Protein AF-B8HUB3-F1 (afdb_monomer)

Nearest PDB structures (foldseek):
  1y6u-assembly1_A  TM=7.025E-01  e=7.530E-01  Enterococcus faecalis
  3hsr-assembly1_B  TM=4.467E-01  e=8.592E-01  Staphylococcus aureus subsp. aureus str. Newman
  2hr3-assembly1_A  TM=4.624E-01  e=2.164E+00  Pseudomonas aeruginosa
  8bgt-assembly1_A  TM=3.910E-01  e=1.364E+00  Photorhabdus laumondii subsp. laumondii TTO1
  3cdh-assembly1_A  TM=4.667E-01  e=7.098E+00  Ruegeria pomeroyi DSS-3

Solvent-accessible surface area (backbone atoms only — not comparable to full-atom values): 4644 Å² total; per-residue (Å²): 127,85,84,79,74,53,71,37,46,60,67,56,54,26,68,75,69,71,43,53,76,66,51,52,52,51,47,62,73,74,44,57,71,73,72,40,28,44,61,66,94,84,45,56,30,31,24,46,58,61,50,50,46,36,74,74,62,38,97,35,76,69,42,52,51,51,51,55,53,53,56,71,70,46,92,85,123

Organism: Cyanothece sp. (strain PCC 7425 / ATCC 29141) (NCBI:txid395961)

Structure (mmCIF, N/CA/C/O backbone):
data_AF-B8HUB3-F1
#
_entry.id   AF-B8HUB3-F1
#
loop_
_atom_site.group_PDB
_atom_site.id
_atom_site.type_symbol
_atom_site.label_atom_id
_atom_site.label_alt_id
_atom_site.label_comp_id
_atom_site.label_asym_id
_atom_site.label_entity_id
_atom_site.label_seq_id
_atom_site.pdbx_PDB_ins_code
_atom_site.Cartn_x
_atom_site.Cartn_y
_atom_site.Cartn_z
_atom_site.occupancy
_atom_site.B_iso_or_equiv
_atom_site.auth_seq_id
_atom_site.auth_comp_id
_atom_site.auth_asym_id
_atom_site.auth_atom_id
_atom_site.pdbx_PDB_model_num
ATOM 1 N N . MET A 1 1 ? 6.057 -18.912 -7.528 1.00 44.41 1 MET A N 1
ATOM 2 C CA . MET A 1 1 ? 5.682 -17.862 -8.501 1.00 44.41 1 MET A CA 1
ATOM 3 C C . MET A 1 1 ? 6.190 -16.550 -7.925 1.00 44.41 1 MET A C 1
ATOM 5 O O . MET A 1 1 ? 5.967 -16.374 -6.733 1.00 44.41 1 MET A O 1
ATOM 9 N N . PRO A 1 2 ? 6.913 -15.690 -8.664 1.00 53.56 2 PRO A N 1
ATOM 10 C CA . PRO A 1 2 ? 7.246 -14.366 -8.144 1.00 53.56 2 PRO A CA 1
ATOM 11 C C . PRO A 1 2 ? 5.940 -13.642 -7.801 1.00 53.56 2 PRO A C 1
ATOM 13 O O 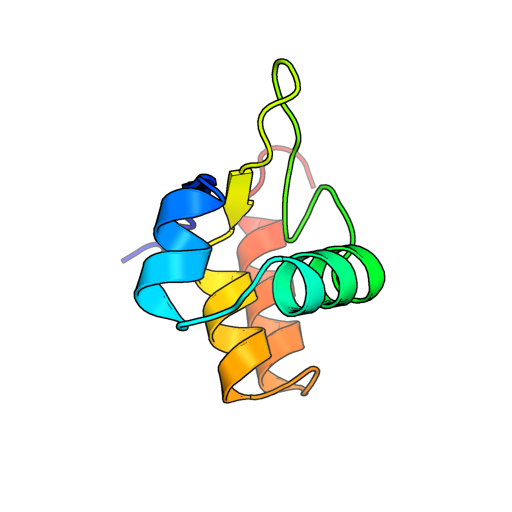. PRO A 1 2 ? 5.000 -13.656 -8.596 1.00 53.56 2 PRO A O 1
ATOM 16 N N . GLU A 1 3 ? 5.853 -13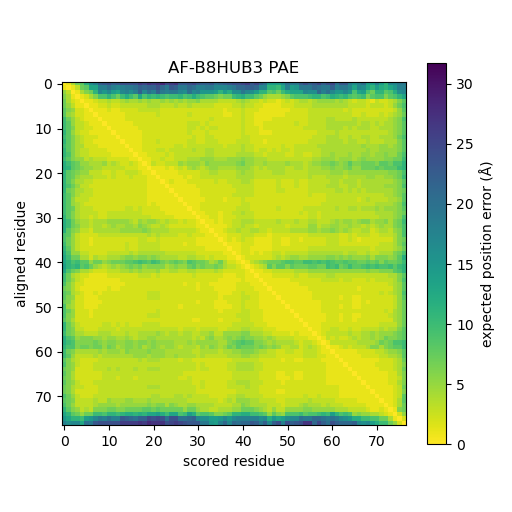.088 -6.596 1.00 64.38 3 GLU A N 1
ATOM 17 C CA . GLU A 1 3 ? 4.701 -12.290 -6.187 1.00 64.38 3 GLU A CA 1
ATOM 18 C C . GLU A 1 3 ? 4.628 -11.067 -7.101 1.00 64.38 3 GLU A C 1
ATOM 20 O O . GLU A 1 3 ? 5.539 -10.243 -7.150 1.00 64.38 3 GLU A O 1
ATOM 25 N N . SER A 1 4 ? 3.566 -10.974 -7.898 1.00 81.56 4 SER A N 1
ATOM 26 C CA . SER A 1 4 ? 3.291 -9.758 -8.652 1.00 81.56 4 SER A CA 1
ATOM 27 C C . SER A 1 4 ? 2.754 -8.706 -7.688 1.00 81.56 4 SER A C 1
ATOM 29 O O . SER A 1 4 ? 1.806 -8.994 -6.957 1.00 81.56 4 SER A O 1
ATOM 31 N N . PHE A 1 5 ? 3.288 -7.487 -7.741 1.00 88.00 5 PHE A N 1
ATOM 32 C CA . PHE A 1 5 ? 2.809 -6.337 -6.968 1.00 88.00 5 PHE A CA 1
ATOM 33 C C . PHE A 1 5 ? 2.037 -5.370 -7.884 1.00 88.00 5 PHE A C 1
ATOM 35 O O . PHE A 1 5 ? 2.590 -4.358 -8.319 1.00 88.00 5 PHE A O 1
ATOM 42 N N . PRO A 1 6 ? 0.782 -5.687 -8.269 1.00 93.75 6 PRO A N 1
ATOM 43 C CA . PRO A 1 6 ? 0.016 -4.850 -9.179 1.00 93.75 6 PRO A CA 1
ATOM 44 C C . PRO A 1 6 ? -0.374 -3.526 -8.526 1.00 93.75 6 PRO A C 1
ATOM 46 O O . PRO A 1 6 ? -0.695 -3.453 -7.338 1.00 93.75 6 PRO A O 1
ATOM 49 N N . PHE A 1 7 ? -0.421 -2.487 -9.352 1.00 94.56 7 PHE A N 1
ATOM 50 C CA . PHE A 1 7 ? -0.932 -1.184 -8.965 1.00 94.56 7 PHE A CA 1
ATOM 51 C C . PHE A 1 7 ? -2.395 -1.029 -9.387 1.00 94.56 7 PHE A C 1
ATOM 53 O O . PHE A 1 7 ? -2.755 -1.350 -10.519 1.00 94.56 7 PHE A O 1
ATOM 60 N N . VAL A 1 8 ? -3.236 -0.509 -8.493 1.00 95.44 8 VAL A N 1
ATOM 61 C CA . VAL A 1 8 ? -4.659 -0.244 -8.760 1.00 95.44 8 VAL A CA 1
ATOM 62 C C . VAL A 1 8 ? -5.006 1.222 -8.538 1.00 95.44 8 VAL A C 1
ATOM 64 O O . VAL A 1 8 ? -4.392 1.906 -7.722 1.00 95.44 8 VAL A O 1
ATOM 67 N N . ASP A 1 9 ? -6.015 1.723 -9.248 1.00 95.62 9 ASP A N 1
ATOM 68 C CA . ASP A 1 9 ? -6.488 3.090 -9.041 1.00 95.62 9 ASP A CA 1
ATOM 69 C C . ASP A 1 9 ? -7.254 3.244 -7.711 1.00 95.62 9 ASP A C 1
ATOM 71 O O . ASP A 1 9 ? -7.776 2.290 -7.123 1.00 95.62 9 ASP A O 1
ATOM 75 N N . THR A 1 10 ? -7.355 4.486 -7.233 1.00 94.06 10 THR A N 1
ATOM 76 C CA . THR A 1 10 ? -8.131 4.825 -6.030 1.00 94.06 10 THR A CA 1
ATOM 77 C C . THR A 1 10 ? -9.581 4.334 -6.101 1.00 94.06 10 THR A C 1
ATOM 79 O O . THR A 1 10 ? -10.156 3.955 -5.081 1.00 94.06 10 THR A O 1
ATOM 82 N N . ARG A 1 11 ? -10.202 4.333 -7.287 1.00 93.81 11 ARG A N 1
ATOM 83 C CA . ARG A 1 11 ? -11.589 3.873 -7.455 1.00 93.81 11 ARG A CA 1
ATOM 84 C C . ARG A 1 11 ? -11.716 2.388 -7.111 1.00 93.81 11 ARG A C 1
ATOM 86 O O . ARG A 1 11 ? -12.616 2.023 -6.358 1.00 93.81 11 ARG A O 1
ATOM 93 N N . THR A 1 12 ? -10.802 1.566 -7.611 1.00 94.31 12 THR A N 1
ATOM 94 C CA . THR A 1 12 ? -10.733 0.123 -7.363 1.00 94.31 12 THR A CA 1
ATOM 95 C C . THR A 1 12 ? -10.475 -0.151 -5.889 1.00 94.31 12 THR A C 1
ATOM 97 O O . THR A 1 12 ? -11.192 -0.947 -5.286 1.00 94.31 12 THR A O 1
ATOM 100 N N . LEU A 1 13 ? -9.518 0.559 -5.279 1.00 93.56 13 LEU A N 1
ATOM 101 C CA . LEU A 1 13 ? -9.228 0.452 -3.847 1.00 93.56 13 LEU A CA 1
ATOM 102 C C . LEU A 1 13 ? -10.482 0.723 -2.997 1.00 93.56 13 LEU A C 1
ATOM 104 O O . LEU A 1 13 ? -10.850 -0.081 -2.140 1.00 93.56 13 LEU A O 1
ATOM 108 N N . ARG A 1 14 ? -11.179 1.833 -3.279 1.00 92.88 14 ARG A N 1
ATOM 109 C CA . ARG A 1 14 ? -12.405 2.227 -2.571 1.00 92.88 14 ARG A CA 1
ATOM 110 C C . ARG A 1 14 ? -13.526 1.206 -2.723 1.00 92.88 14 ARG A C 1
ATOM 112 O O . ARG A 1 14 ? -14.184 0.890 -1.741 1.00 92.88 14 ARG A O 1
ATOM 119 N N . GLN A 1 15 ? -13.731 0.674 -3.927 1.00 92.94 15 GLN A N 1
ATOM 120 C CA . GLN A 1 15 ? -14.760 -0.339 -4.176 1.00 92.94 15 GLN A CA 1
ATOM 121 C C . GLN A 1 15 ? -14.467 -1.655 -3.448 1.00 92.94 15 GLN A C 1
ATOM 123 O O . GLN A 1 15 ? -15.383 -2.264 -2.905 1.00 92.94 15 GLN A O 1
ATOM 128 N N . ARG A 1 16 ? -13.202 -2.087 -3.414 1.00 92.12 16 ARG A N 1
ATOM 129 C CA . ARG A 1 16 ? -12.810 -3.366 -2.808 1.00 92.12 16 ARG A CA 1
ATOM 130 C C . ARG A 1 16 ? -12.852 -3.349 -1.284 1.00 92.12 16 ARG A C 1
ATOM 132 O O . ARG A 1 16 ? -13.339 -4.306 -0.696 1.00 92.12 16 ARG A O 1
ATOM 139 N N . PHE A 1 17 ? -12.374 -2.274 -0.659 1.00 90.56 17 PHE A N 1
ATOM 140 C CA . PHE A 1 17 ? -12.332 -2.152 0.804 1.00 90.56 17 PHE A CA 1
ATOM 141 C C . PHE A 1 17 ? -13.499 -1.353 1.387 1.00 90.56 17 PHE A C 1
ATOM 143 O O . PHE A 1 17 ? -13.526 -1.098 2.586 1.00 90.56 17 PHE A O 1
ATOM 150 N N . GLN A 1 18 ? -14.443 -0.924 0.544 1.00 91.44 18 GLN A N 1
ATOM 151 C CA . GLN A 1 18 ? -15.576 -0.072 0.924 1.00 91.44 18 GLN A CA 1
ATOM 152 C C . GLN A 1 18 ? -15.147 1.202 1.676 1.00 91.44 18 GLN A C 1
ATOM 154 O O . GLN A 1 18 ? -15.873 1.730 2.517 1.00 91.44 18 GLN A O 1
ATOM 159 N N . ILE A 1 19 ? -13.955 1.724 1.368 1.00 90.50 19 ILE A N 1
ATOM 160 C CA . ILE A 1 19 ? -13.422 2.923 2.016 1.00 90.50 19 ILE A CA 1
ATOM 161 C C . ILE A 1 19 ? -13.920 4.192 1.317 1.00 90.50 19 ILE A C 1
ATOM 163 O O . ILE A 1 19 ? -13.898 4.324 0.092 1.00 90.50 19 ILE A O 1
ATOM 167 N N . GLY A 1 20 ? -14.360 5.164 2.114 1.00 91.81 20 GLY A N 1
ATOM 168 C CA . GLY A 1 20 ? -14.727 6.496 1.637 1.00 91.81 20 GLY A CA 1
ATOM 169 C C . GLY A 1 20 ? -13.520 7.420 1.427 1.00 91.81 20 GLY A C 1
ATOM 170 O O . GLY A 1 20 ? -12.369 7.065 1.683 1.00 91.81 20 GLY A O 1
ATOM 171 N N . LYS A 1 21 ? -13.790 8.671 1.027 1.00 91.38 21 LYS A N 1
ATOM 172 C CA . LYS A 1 21 ? -12.765 9.720 0.830 1.00 91.38 21 LYS A CA 1
ATOM 173 C C . LYS A 1 21 ? -11.905 9.967 2.079 1.00 91.38 21 LYS A C 1
ATOM 175 O O . LYS A 1 21 ? -10.708 10.225 1.965 1.00 91.38 21 LYS A O 1
ATOM 180 N N . TYR A 1 22 ? -12.515 9.893 3.261 1.00 93.00 22 TYR A N 1
ATOM 181 C CA . TYR A 1 22 ? -11.802 10.025 4.530 1.00 93.00 22 TYR A CA 1
ATOM 182 C C . TYR A 1 22 ? -10.817 8.868 4.745 1.00 93.00 22 TYR A C 1
ATOM 184 O O . TYR A 1 22 ? -9.647 9.115 5.014 1.00 93.00 22 TYR A O 1
ATOM 192 N N . GLY A 1 23 ? -11.253 7.624 4.516 1.00 91.56 23 GLY A N 1
ATOM 193 C CA . GLY A 1 23 ? -10.396 6.440 4.630 1.00 91.56 23 GLY A CA 1
ATOM 194 C C . GLY A 1 23 ? -9.199 6.481 3.680 1.00 91.56 23 GLY A C 1
ATOM 195 O O . GLY A 1 23 ? -8.082 6.201 4.093 1.00 91.56 23 GLY A O 1
ATOM 196 N N . GLU A 1 24 ? -9.393 6.930 2.438 1.00 92.56 24 GLU A N 1
ATOM 197 C CA . GLU A 1 24 ? -8.267 7.164 1.523 1.00 92.56 24 GLU A CA 1
ATOM 198 C C . GLU A 1 24 ? -7.290 8.214 2.067 1.00 92.56 24 GLU A C 1
ATOM 200 O O . GLU A 1 24 ? -6.079 8.034 1.986 1.00 92.56 24 GLU A O 1
ATOM 205 N N . THR A 1 25 ? -7.800 9.318 2.616 1.00 93.56 25 THR A N 1
ATOM 206 C CA . THR A 1 25 ? -6.953 10.390 3.160 1.00 93.56 25 THR A CA 1
ATOM 207 C C . THR A 1 25 ? -6.118 9.880 4.331 1.00 93.56 25 THR A C 1
ATOM 209 O O . THR A 1 25 ? -4.925 10.163 4.401 1.00 93.56 25 THR A O 1
ATOM 212 N N . GLU A 1 26 ? -6.719 9.083 5.211 1.00 94.25 26 GLU A N 1
ATOM 213 C CA . GLU A 1 26 ? -6.016 8.427 6.312 1.00 94.25 26 GLU A CA 1
ATOM 214 C C . GLU A 1 26 ? -4.978 7.417 5.809 1.00 94.25 26 GLU A C 1
ATOM 216 O O . GLU A 1 26 ? -3.854 7.408 6.306 1.00 94.25 26 GLU A O 1
ATOM 221 N N . LEU A 1 27 ? -5.284 6.638 4.768 1.00 94.00 27 LEU A N 1
ATOM 222 C CA . LEU A 1 27 ? -4.296 5.751 4.147 1.00 94.00 27 LEU A CA 1
ATOM 223 C C . LEU A 1 27 ? -3.122 6.529 3.559 1.00 94.00 27 LEU A C 1
ATOM 225 O O . LEU A 1 27 ? -1.981 6.150 3.780 1.00 94.00 27 LEU A O 1
ATOM 229 N N . ARG A 1 28 ? -3.366 7.653 2.878 1.00 93.81 28 ARG A N 1
ATOM 230 C CA . ARG A 1 28 ? -2.287 8.503 2.341 1.00 93.81 28 ARG A CA 1
ATOM 231 C C . ARG A 1 28 ? -1.426 9.136 3.432 1.00 93.81 28 ARG A C 1
ATOM 233 O O . ARG A 1 28 ? -0.271 9.449 3.170 1.00 93.81 28 ARG A O 1
ATOM 240 N N . ARG A 1 29 ? -1.984 9.357 4.624 1.00 93.44 29 ARG A N 1
ATOM 241 C CA . ARG A 1 29 ? -1.243 9.860 5.791 1.00 93.44 29 ARG A CA 1
ATOM 242 C C . ARG A 1 29 ? -0.386 8.778 6.437 1.00 93.44 29 ARG A C 1
ATOM 244 O O . ARG A 1 29 ? 0.710 9.081 6.888 1.00 93.44 29 ARG A O 1
ATOM 251 N N . LYS A 1 30 ? -0.896 7.546 6.503 1.00 93.25 30 LYS A N 1
ATOM 252 C CA . LYS A 1 30 ? -0.231 6.421 7.175 1.00 93.25 30 LYS A CA 1
ATOM 253 C C . LYS A 1 30 ? 0.771 5.690 6.286 1.00 93.25 30 LYS A C 1
ATOM 255 O O . LYS A 1 30 ? 1.764 5.185 6.789 1.00 93.25 30 LYS A O 1
ATOM 260 N N . LEU A 1 31 ? 0.502 5.616 4.987 1.00 94.31 31 LEU A N 1
ATOM 261 C CA . LEU A 1 31 ? 1.267 4.815 4.040 1.00 94.31 31 LEU A CA 1
ATOM 262 C C . LEU A 1 31 ? 2.148 5.704 3.164 1.00 94.31 31 LEU A C 1
ATOM 264 O O . LEU A 1 31 ? 1.652 6.570 2.440 1.00 94.31 31 LEU A O 1
ATOM 268 N N . SER A 1 32 ? 3.456 5.468 3.211 1.00 90.06 32 SER A N 1
ATOM 269 C CA . SER A 1 32 ? 4.451 6.322 2.558 1.00 90.06 32 SER A CA 1
ATOM 270 C C . SER A 1 32 ? 4.600 6.046 1.049 1.00 90.06 32 SER A C 1
ATOM 272 O O . SER A 1 32 ? 4.754 4.888 0.643 1.00 90.06 32 SER A O 1
ATOM 274 N N . PRO A 1 33 ? 4.628 7.082 0.191 1.00 91.31 33 PRO A N 1
ATOM 275 C CA . PRO A 1 33 ? 5.090 6.949 -1.190 1.00 91.31 33 PRO A CA 1
ATOM 276 C C . PRO A 1 33 ? 6.631 6.829 -1.247 1.00 91.31 33 PRO A C 1
ATOM 278 O O . PRO A 1 33 ? 7.303 7.321 -0.340 1.00 91.31 33 PRO A O 1
ATOM 281 N N . PRO A 1 34 ? 7.223 6.225 -2.299 1.00 90.88 34 PRO A N 1
ATOM 282 C CA . PRO A 1 34 ? 6.579 5.573 -3.445 1.00 90.88 34 PRO A CA 1
ATOM 283 C C . PRO A 1 34 ? 6.225 4.089 -3.205 1.00 90.88 34 PRO A C 1
ATOM 285 O O . PRO A 1 34 ? 5.917 3.372 -4.153 1.00 90.88 34 PRO A O 1
ATOM 288 N N . LEU A 1 35 ? 6.301 3.599 -1.961 1.00 92.00 35 LEU A N 1
ATOM 289 C CA . LEU A 1 35 ? 6.152 2.172 -1.650 1.00 92.00 35 LEU A CA 1
ATOM 290 C C . LEU A 1 35 ? 4.710 1.686 -1.811 1.00 92.00 35 LEU A C 1
ATOM 292 O O . LEU A 1 35 ? 4.426 0.789 -2.604 1.00 92.00 35 LEU A O 1
ATOM 296 N N . TYR A 1 36 ? 3.797 2.296 -1.058 1.00 94.81 36 TYR A N 1
ATOM 297 C CA . TYR A 1 36 ? 2.395 1.877 -1.004 1.00 94.81 36 TYR A CA 1
ATOM 298 C C . TYR A 1 36 ? 1.546 2.518 -2.090 1.00 94.81 36 TYR A C 1
ATOM 300 O O . TYR A 1 36 ? 0.492 1.998 -2.455 1.00 94.81 36 TYR A O 1
ATOM 308 N N . TRP A 1 37 ? 1.984 3.666 -2.594 1.00 95.56 37 TRP A N 1
ATOM 309 C CA . TRP A 1 37 ? 1.331 4.357 -3.685 1.00 95.56 37 TRP A CA 1
ATOM 310 C C . TRP A 1 37 ? 2.304 5.263 -4.425 1.00 95.56 37 TRP A C 1
A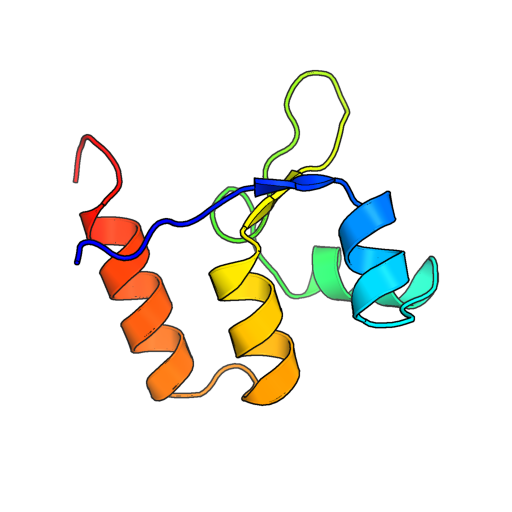TOM 312 O O . TRP A 1 37 ? 3.280 5.761 -3.867 1.00 95.56 37 TRP A O 1
ATOM 322 N N . ILE A 1 38 ? 1.989 5.501 -5.690 1.00 94.31 38 ILE A N 1
ATOM 323 C CA . ILE A 1 38 ? 2.687 6.417 -6.589 1.00 94.31 38 ILE A CA 1
ATOM 324 C C . ILE A 1 38 ? 1.670 7.367 -7.221 1.00 94.31 38 ILE A C 1
ATOM 326 O O . ILE A 1 38 ? 0.468 7.091 -7.222 1.00 94.31 38 ILE A O 1
ATOM 330 N N . GLN A 1 39 ? 2.136 8.497 -7.756 1.00 94.75 39 GLN A N 1
ATOM 331 C CA . GLN A 1 39 ? 1.259 9.476 -8.404 1.00 94.75 39 GLN A CA 1
ATOM 332 C C . GLN A 1 39 ? 1.763 9.917 -9.792 1.00 94.75 39 GLN A C 1
ATOM 334 O O . GLN A 1 39 ? 2.083 11.094 -9.978 1.00 94.75 39 GLN A O 1
ATOM 339 N N . PRO A 1 40 ? 1.835 9.008 -10.782 1.00 91.06 40 PRO A N 1
ATOM 340 C CA . PRO A 1 40 ? 2.091 9.401 -12.165 1.00 91.06 40 PRO A CA 1
ATOM 341 C C . PRO A 1 40 ? 0.921 10.237 -12.707 1.00 91.06 40 PRO A C 1
ATOM 343 O O . PRO A 1 40 ? -0.246 9.931 -12.456 1.00 91.06 40 PRO A O 1
ATOM 346 N N . ASP A 1 41 ? 1.219 11.324 -13.424 1.00 89.19 41 ASP A N 1
ATOM 347 C CA . ASP A 1 41 ? 0.230 12.176 -14.109 1.00 89.19 41 ASP A CA 1
ATOM 348 C C . ASP A 1 41 ? -0.977 12.580 -13.243 1.00 89.19 41 ASP A C 1
ATOM 350 O O . ASP A 1 41 ? -2.130 12.589 -13.681 1.00 89.19 41 ASP A O 1
ATOM 354 N N . ARG A 1 42 ? -0.707 12.907 -11.971 1.00 86.88 42 ARG A N 1
ATOM 355 C CA . ARG A 1 42 ? -1.690 13.287 -10.936 1.00 86.88 42 ARG A CA 1
ATOM 356 C C . ARG A 1 42 ? -2.663 12.178 -10.513 1.00 86.88 42 ARG A C 1
ATOM 358 O O . ARG A 1 42 ? -3.468 12.425 -9.612 1.00 86.88 42 ARG A O 1
ATOM 365 N N . LYS A 1 43 ? -2.580 10.968 -11.070 1.00 90.88 43 LYS A N 1
ATOM 366 C CA . LYS A 1 43 ? -3.414 9.819 -10.689 1.00 90.88 43 LYS A CA 1
ATOM 367 C C . LYS A 1 43 ? -2.720 9.002 -9.611 1.00 90.88 43 LYS A C 1
ATOM 369 O O . LYS A 1 43 ? -1.609 8.534 -9.813 1.00 90.88 43 LYS A O 1
ATOM 374 N N . VAL A 1 44 ? -3.382 8.817 -8.471 1.00 94.25 44 VAL A N 1
ATOM 375 C CA . VAL A 1 44 ? -2.854 7.958 -7.405 1.00 94.25 44 VAL A CA 1
ATOM 376 C C . VAL A 1 44 ? -3.086 6.497 -7.781 1.00 94.25 44 VAL A C 1
ATOM 378 O O . VAL A 1 44 ? -4.219 6.091 -8.052 1.00 94.25 44 VAL A O 1
ATOM 381 N N . LEU A 1 45 ? -2.002 5.730 -7.784 1.00 96.12 45 LEU A N 1
ATOM 382 C CA . LEU A 1 45 ? -1.999 4.287 -7.958 1.00 96.12 45 LEU A CA 1
ATOM 383 C C . LEU A 1 45 ? -1.468 3.638 -6.685 1.00 96.12 45 LEU A C 1
ATOM 385 O O . LEU A 1 45 ? -0.449 4.069 -6.157 1.00 96.12 45 LEU A O 1
ATOM 389 N N . TRP A 1 46 ? -2.138 2.596 -6.218 1.00 96.50 46 TRP A N 1
ATOM 390 C CA . TRP A 1 46 ? -1.868 1.915 -4.958 1.00 96.50 46 TRP A CA 1
ATOM 391 C C . TRP A 1 46 ? -1.266 0.543 -5.214 1.00 96.50 46 TRP A C 1
ATOM 393 O O . TRP A 1 46 ? -1.827 -0.214 -6.004 1.00 96.50 46 TRP A O 1
ATOM 403 N N . ASN A 1 47 ? -0.176 0.205 -4.528 1.00 95.94 47 ASN A N 1
ATOM 404 C CA . ASN A 1 47 ? 0.361 -1.150 -4.518 1.00 95.94 47 ASN A CA 1
ATOM 405 C C . ASN A 1 47 ? -0.641 -2.056 -3.796 1.00 95.94 47 ASN A C 1
ATOM 407 O O . ASN A 1 47 ? -0.765 -2.023 -2.570 1.00 95.94 47 ASN A O 1
ATOM 411 N N . TRP A 1 48 ? -1.395 -2.825 -4.577 1.00 95.00 48 TRP A N 1
ATOM 412 C CA . TRP A 1 48 ? -2.554 -3.567 -4.098 1.00 95.00 48 TRP A CA 1
ATOM 413 C C . TRP A 1 48 ?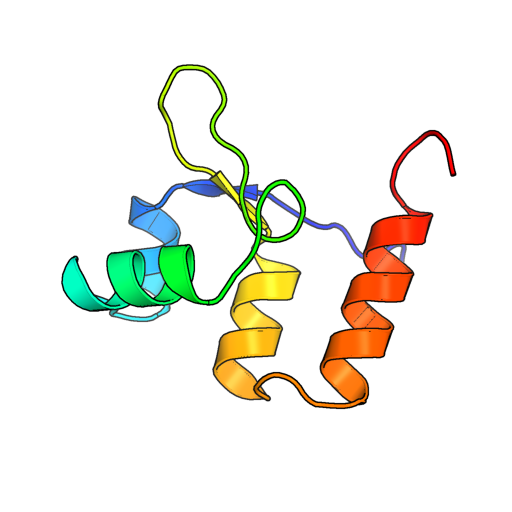 -2.195 -4.537 -2.974 1.00 95.00 48 TRP A C 1
ATOM 415 O O . TRP A 1 48 ? -2.882 -4.580 -1.959 1.00 95.00 48 TRP A O 1
ATOM 425 N N . VAL A 1 49 ? -1.098 -5.274 -3.148 1.00 94.62 49 VAL A N 1
ATOM 426 C CA . VAL A 1 49 ? -0.669 -6.330 -2.226 1.00 94.62 49 VAL A CA 1
ATOM 427 C C . VAL A 1 49 ? -0.262 -5.736 -0.882 1.00 94.62 49 VAL A C 1
ATOM 429 O O . VAL A 1 49 ? -0.752 -6.181 0.152 1.00 94.62 49 VAL A O 1
ATOM 432 N N . LEU A 1 50 ? 0.551 -4.674 -0.892 1.00 95.06 50 LEU A N 1
ATOM 433 C CA . LEU A 1 50 ? 0.980 -4.017 0.343 1.00 95.06 50 LEU A CA 1
ATOM 434 C C . LEU A 1 50 ? -0.189 -3.360 1.079 1.00 95.06 50 LEU A C 1
ATOM 436 O O . LEU A 1 50 ? -0.327 -3.511 2.288 1.00 95.06 50 LEU A O 1
ATOM 440 N N . VAL A 1 51 ? -1.057 -2.643 0.365 1.00 95.12 51 VAL A N 1
ATOM 441 C CA . VAL A 1 51 ? -2.186 -1.953 1.003 1.00 95.12 51 VAL A CA 1
ATOM 442 C C . VAL A 1 51 ? -3.203 -2.953 1.554 1.00 95.12 51 VAL A C 1
ATOM 444 O O . VAL A 1 51 ? -3.735 -2.738 2.641 1.00 95.12 51 VAL A O 1
ATOM 447 N N . GLN A 1 52 ? -3.458 -4.052 0.839 1.00 94.44 52 GLN A N 1
ATOM 448 C CA . GLN A 1 52 ? -4.328 -5.122 1.321 1.00 94.44 52 GLN A CA 1
ATOM 449 C C . GLN A 1 52 ? -3.777 -5.750 2.603 1.00 94.44 52 GLN A C 1
ATOM 451 O O . GLN A 1 52 ? -4.518 -5.884 3.575 1.00 94.44 52 GLN A O 1
ATOM 456 N N . ASP A 1 53 ? -2.496 -6.120 2.609 1.00 94.50 53 ASP A N 1
ATOM 457 C CA . ASP A 1 53 ? -1.858 -6.745 3.768 1.00 94.50 53 ASP A CA 1
ATOM 458 C C . ASP A 1 53 ? -1.862 -5.804 4.982 1.00 94.50 53 ASP A C 1
ATOM 460 O O . ASP A 1 53 ? -2.297 -6.200 6.061 1.00 94.50 53 ASP A O 1
ATOM 464 N N . TYR A 1 54 ? -1.535 -4.521 4.782 1.00 94.69 54 TYR A N 1
ATOM 465 C CA . TYR A 1 54 ? -1.615 -3.501 5.832 1.00 94.69 54 TYR A CA 1
ATOM 466 C C . TYR A 1 54 ? -3.028 -3.364 6.417 1.00 94.69 54 TYR A C 1
ATOM 468 O O . TYR A 1 54 ? -3.201 -3.246 7.627 1.00 94.69 54 TYR A O 1
ATOM 476 N N . LEU A 1 55 ? -4.064 -3.367 5.574 1.00 91.69 55 LEU A N 1
ATOM 477 C CA . LEU A 1 55 ? -5.4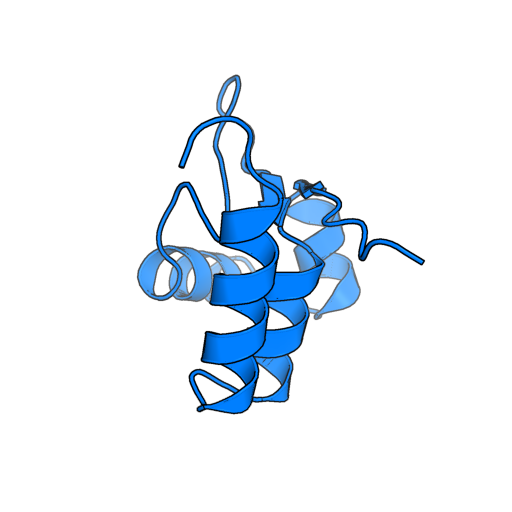50 -3.238 6.033 1.00 91.69 55 LEU A CA 1
ATOM 478 C C . LEU A 1 55 ? -5.932 -4.463 6.824 1.00 91.69 55 LEU A C 1
ATOM 480 O O . LEU A 1 55 ? -6.785 -4.313 7.698 1.00 91.69 55 LEU A O 1
ATOM 484 N N . LEU A 1 56 ? -5.413 -5.655 6.520 1.00 90.19 56 LEU A N 1
ATOM 485 C CA . LEU A 1 56 ? -5.797 -6.907 7.180 1.00 90.19 56 LEU A CA 1
ATOM 486 C C . LEU A 1 56 ? -4.987 -7.182 8.452 1.00 90.19 56 LEU A C 1
ATOM 488 O O . LEU A 1 56 ? -5.535 -7.693 9.428 1.00 90.19 56 LEU A O 1
ATOM 492 N N . HIS A 1 57 ? -3.694 -6.863 8.437 1.00 90.00 57 HIS A N 1
ATOM 493 C CA . HIS A 1 57 ? -2.736 -7.279 9.463 1.00 90.00 57 HIS A CA 1
ATOM 494 C C . HIS A 1 57 ? -2.082 -6.110 10.210 1.00 90.00 57 HIS A C 1
ATOM 496 O O . HIS A 1 57 ? -1.423 -6.326 11.228 1.00 90.00 57 HIS A O 1
ATOM 502 N N . GLY A 1 58 ? -2.290 -4.874 9.754 1.00 90.94 58 GLY A N 1
ATOM 503 C CA . GLY A 1 58 ? -1.626 -3.693 10.295 1.00 90.94 58 GLY A CA 1
ATOM 504 C C . GLY A 1 58 ? -0.127 -3.676 9.998 1.00 90.94 58 GLY A C 1
ATOM 505 O O . GLY A 1 58 ? 0.373 -4.395 9.137 1.00 90.94 58 GLY A O 1
ATOM 506 N N . ASP A 1 59 ? 0.607 -2.854 10.745 1.00 89.12 59 ASP A N 1
ATOM 507 C CA . ASP A 1 59 ? 2.056 -2.670 10.583 1.00 89.12 59 ASP A CA 1
ATOM 508 C C . ASP A 1 59 ? 2.870 -3.682 11.413 1.00 89.12 59 ASP A C 1
ATOM 510 O O . ASP A 1 59 ? 3.689 -3.333 12.263 1.00 89.12 59 ASP A O 1
ATOM 514 N N . GLY A 1 60 ? 2.549 -4.967 11.255 1.00 90.06 60 GLY A N 1
ATOM 515 C CA . GLY A 1 60 ? 3.175 -6.052 12.010 1.00 90.06 60 GLY A CA 1
ATOM 516 C C . GLY A 1 60 ? 4.459 -6.601 11.367 1.00 90.06 60 GLY A C 1
ATOM 517 O O . GLY A 1 60 ? 4.763 -6.309 10.211 1.00 90.06 60 GLY A O 1
ATOM 518 N N . PRO A 1 61 ? 5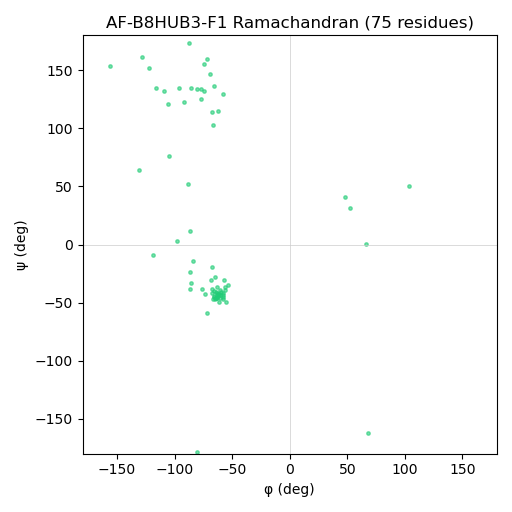.184 -7.506 12.055 1.00 92.12 61 PRO A N 1
ATOM 519 C CA . PRO A 1 61 ? 6.389 -8.144 11.509 1.00 92.12 61 PRO A CA 1
ATOM 520 C C . PRO A 1 61 ? 6.154 -8.897 10.191 1.00 92.12 61 PRO A C 1
ATOM 522 O O . PRO A 1 61 ? 7.050 -8.999 9.358 1.00 92.12 61 PRO A O 1
ATOM 525 N N . GLN A 1 62 ? 4.949 -9.439 9.991 1.00 90.06 62 GLN A N 1
ATOM 526 C CA . GLN A 1 62 ? 4.563 -10.079 8.732 1.00 90.06 62 GLN A CA 1
ATOM 527 C C . GLN A 1 62 ? 4.510 -9.066 7.584 1.00 90.06 62 GLN A C 1
ATOM 529 O O . GLN A 1 62 ? 5.057 -9.326 6.514 1.00 90.06 62 GLN A O 1
ATOM 534 N N . HIS A 1 63 ? 3.922 -7.899 7.842 1.00 93.38 63 HIS A N 1
ATOM 535 C CA . HIS A 1 63 ? 3.822 -6.821 6.873 1.00 93.38 63 HIS A CA 1
ATOM 536 C C . HIS A 1 63 ? 5.203 -6.295 6.471 1.00 93.38 63 HIS A C 1
ATOM 538 O O . HIS A 1 63 ? 5.505 -6.148 5.289 1.00 93.38 63 HIS A O 1
ATOM 544 N N . GLN A 1 64 ? 6.097 -6.121 7.448 1.00 92.44 64 GLN A N 1
ATOM 545 C CA . GLN A 1 64 ? 7.479 -5.707 7.194 1.00 92.44 64 GLN A CA 1
ATOM 546 C C . GLN A 1 64 ? 8.218 -6.674 6.257 1.00 92.44 64 GLN A C 1
ATOM 548 O O . GLN A 1 64 ? 8.872 -6.233 5.315 1.00 92.44 64 GLN A O 1
ATOM 553 N N . ARG A 1 65 ? 8.050 -7.993 6.431 1.00 93.00 65 ARG A N 1
ATOM 554 C CA . ARG A 1 65 ? 8.644 -8.998 5.524 1.00 93.00 65 ARG A CA 1
ATOM 555 C C . ARG A 1 65 ? 8.104 -8.900 4.099 1.00 93.00 65 ARG A C 1
ATOM 557 O O . ARG A 1 65 ? 8.848 -9.121 3.142 1.00 93.00 65 ARG A O 1
ATOM 564 N N . LEU A 1 66 ? 6.821 -8.581 3.946 1.00 93.56 66 LEU A N 1
ATOM 565 C CA . LEU A 1 66 ? 6.214 -8.376 2.634 1.00 93.56 66 LEU A CA 1
ATOM 566 C C . LEU A 1 66 ? 6.783 -7.120 1.959 1.00 93.56 66 LEU A C 1
ATOM 568 O O . LEU A 1 66 ? 7.130 -7.159 0.780 1.00 93.56 66 LEU A O 1
ATOM 572 N N . VAL A 1 67 ? 6.957 -6.034 2.716 1.00 93.06 67 VAL A N 1
ATOM 573 C CA . VAL A 1 67 ? 7.615 -4.810 2.235 1.00 93.06 67 VAL A CA 1
ATOM 574 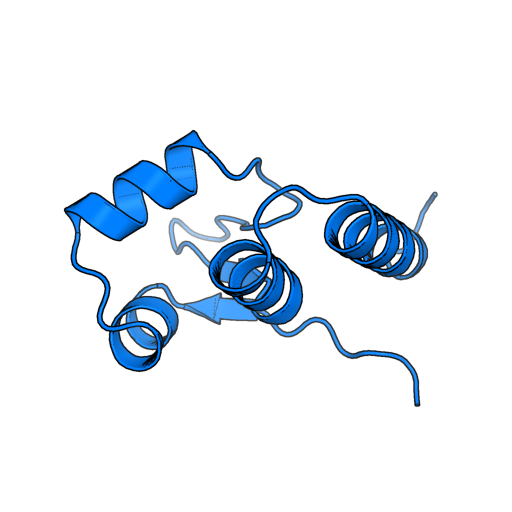C C . VAL A 1 67 ? 9.054 -5.094 1.803 1.00 93.06 67 VAL A C 1
ATOM 576 O O . VAL A 1 67 ? 9.452 -4.695 0.712 1.00 93.06 67 VAL A O 1
ATOM 579 N N . GLU A 1 68 ? 9.829 -5.827 2.602 1.00 92.75 68 GLU A N 1
ATOM 580 C CA . GLU A 1 68 ? 11.191 -6.239 2.235 1.00 92.75 68 GLU A CA 1
ATOM 581 C C . GLU A 1 68 ? 11.220 -7.097 0.967 1.00 92.75 68 GLU A C 1
ATOM 583 O O . GLU A 1 68 ? 12.111 -6.951 0.129 1.00 92.75 68 GLU A O 1
ATOM 588 N N . THR A 1 69 ? 10.241 -7.989 0.808 1.00 92.44 69 THR A N 1
ATOM 589 C CA . THR A 1 69 ? 10.108 -8.822 -0.392 1.00 92.44 69 THR A CA 1
ATOM 590 C C . THR A 1 69 ? 9.827 -7.958 -1.613 1.00 92.44 69 THR A C 1
ATOM 592 O O . THR A 1 69 ? 10.511 -8.102 -2.623 1.00 92.44 69 THR A O 1
ATOM 595 N N . TYR A 1 70 ? 8.902 -7.002 -1.500 1.00 91.38 70 TYR A N 1
ATOM 596 C CA . TYR A 1 70 ? 8.623 -6.029 -2.552 1.00 91.38 70 TYR A CA 1
ATOM 597 C C . TYR A 1 70 ? 9.864 -5.220 -2.936 1.00 91.38 70 TYR A C 1
ATOM 599 O O . TYR A 1 70 ? 10.174 -5.110 -4.121 1.00 91.38 70 TYR A O 1
ATOM 607 N N . LEU A 1 71 ? 10.611 -4.705 -1.957 1.00 90.94 71 LEU A N 1
ATOM 608 C CA . LEU A 1 71 ? 11.826 -3.926 -2.206 1.00 90.94 71 LEU A CA 1
ATOM 609 C C . LEU A 1 71 ? 12.848 -4.700 -3.047 1.00 90.94 71 LEU A C 1
ATOM 611 O O . LEU A 1 71 ? 13.430 -4.129 -3.962 1.00 90.94 71 LEU A O 1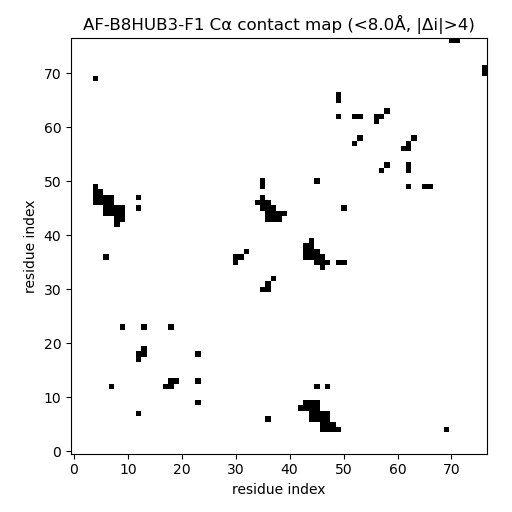
ATOM 615 N N . LYS A 1 72 ? 12.999 -6.010 -2.813 1.00 91.00 72 LYS A N 1
ATOM 616 C CA . LYS A 1 72 ? 13.888 -6.881 -3.604 1.00 91.00 72 LYS A CA 1
ATOM 617 C C . LYS A 1 72 ? 13.432 -7.084 -5.052 1.00 91.00 72 LYS A C 1
ATOM 619 O O . LYS A 1 72 ? 14.229 -7.515 -5.878 1.00 91.00 72 LYS A O 1
ATOM 624 N N . THR A 1 73 ? 12.160 -6.824 -5.365 1.00 86.75 73 THR A N 1
ATOM 625 C CA . THR A 1 73 ? 11.640 -6.908 -6.743 1.00 86.75 73 THR A CA 1
ATOM 626 C C . THR A 1 73 ? 11.880 -5.637 -7.553 1.00 86.75 73 THR A C 1
ATOM 628 O O . THR A 1 73 ? 11.732 -5.657 -8.776 1.00 86.75 73 THR A O 1
ATOM 631 N N . LEU A 1 74 ? 12.243 -4.533 -6.896 1.00 84.19 74 LEU A N 1
ATOM 632 C CA . LEU A 1 74 ? 12.502 -3.271 -7.571 1.00 84.19 74 LEU A CA 1
ATOM 633 C C . LEU A 1 74 ? 13.881 -3.312 -8.250 1.00 84.19 74 LEU A C 1
ATOM 635 O O . LEU A 1 74 ? 14.860 -3.736 -7.637 1.00 84.19 74 LEU A O 1
ATOM 639 N N . PRO A 1 75 ? 13.995 -2.869 -9.513 1.00 75.56 75 PRO A N 1
ATOM 640 C CA . PRO A 1 75 ? 15.283 -2.801 -10.187 1.00 75.56 75 PRO A CA 1
ATOM 641 C C . PRO A 1 75 ? 16.166 -1.725 -9.532 1.00 75.56 75 PRO A C 1
ATOM 643 O O . PRO A 1 75 ? 15.856 -0.539 -9.620 1.00 75.56 75 PRO A O 1
ATOM 646 N N . GLY A 1 76 ? 17.273 -2.142 -8.907 1.00 62.78 76 GLY A N 1
ATOM 647 C CA . GLY A 1 76 ? 18.318 -1.244 -8.396 1.00 62.78 76 GLY A CA 1
ATOM 648 C C . GLY A 1 76 ? 18.341 -1.009 -6.880 1.00 62.78 76 GLY A C 1
ATOM 649 O O . GLY A 1 76 ? 18.418 0.143 -6.458 1.00 62.78 76 GLY A O 1
ATOM 650 N N . THR A 1 77 ? 18.323 -2.073 -6.072 1.00 49.09 77 THR A N 1
ATOM 651 C CA . THR A 1 77 ? 18.949 -2.061 -4.730 1.00 49.09 77 THR A CA 1
ATOM 652 C C . THR A 1 77 ? 20.342 -2.655 -4.783 1.00 49.09 77 THR A C 1
ATOM 654 O O . THR A 1 77 ? 20.472 -3.712 -5.444 1.00 49.09 77 THR A O 1
#

Secondary structure (DSSP, 8-state):
------EEEHHHHHHHHT--HHHHHHHHHHS-TTTSEE-GGG--EEEHHHHHHHHHH-S-HHHHHHHHHHHHHSS--

pLDDT: mean 89.72, std 9.93, range [44.41, 96.5]

Sequence (77 aa):
MPESFPFVDTRTLRQRFQIGKYGETELRRKLSPPLYWIQPDRKVLWNWVLVQDYLLHGDGPQHQRLVETYLKTLPGT

Mean predicted aligned error: 4.19 Å

Foldseek 3Di:
DQDDQDKDFPVVVC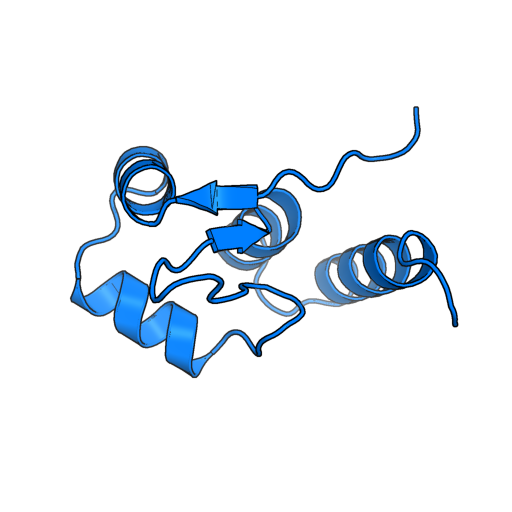VVVVDDPVRVVVCPVVPDPPQQWDQDPNTIIGRCVLVVCCVVPNPDPVSVVVSVSVVVVDPDD

Radius of gyration: 12.32 Å; Cα contacts (8 Å, |Δi|>4): 68; chains: 1; bounding box: 34×31×26 Å